Protein AF-G4Q6R2-F1 (afdb_monomer_lite)

Organism: Acidaminococcus intestini (strain RyC-MR95) (NCBI:txid568816)

pLDDT: mean 70.48, std 20.22, range [36.56, 96.81]

InterPro domains:
  IPR000424 Primosome PriB/single-strand DNA-binding [PS50935] (1-32)
  IPR012340 Nucleic acid-binding, OB-fold [G3DSA:2.40.50.140] (1-62)
  IPR012340 Nucleic acid-binding, OB-fold [SSF50249] (2-75)

Secondary structure (DSSP, 8-state):
--EEEEEEEEE-TT--EEEEEEEEES---PPPPTTS--PPP--------------------SS-----TTS----

Foldseek 3Di:
DDWDWDKDWDAAPVRDIDIDIDTGDPDDDDDDDPPPDDDDDDDDDDDDDDDDDDDDDDDDPPPPDPPPCVVPPGD

Structure (mmCIF, N/CA/C/O backbone):
data_AF-G4Q6R2-F1
#
_entry.id   AF-G4Q6R2-F1
#
loop_
_atom_site.group_PDB
_atom_site.id
_atom_site.type_symbol
_atom_site.label_atom_id
_atom_site.label_alt_id
_atom_site.label_comp_id
_atom_site.label_asym_id
_atom_site.label_entity_id
_atom_site.label_seq_id
_atom_site.pdbx_PDB_ins_code
_atom_site.Cartn_x
_atom_site.Cartn_y
_atom_site.Cartn_z
_atom_site.occupancy
_atom_site.B_iso_or_equiv
_atom_site.auth_seq_id
_atom_site.auth_comp_id
_atom_site.auth_asym_id
_atom_site.auth_atom_id
_atom_site.pdbx_PDB_model_num
ATOM 1 N N . MET A 1 1 ? 2.443 5.146 -17.374 1.00 70.62 1 MET A N 1
ATOM 2 C CA . MET A 1 1 ? 1.460 4.652 -16.388 1.00 70.62 1 MET A CA 1
ATOM 3 C C . MET A 1 1 ? 0.849 5.867 -15.720 1.00 70.62 1 MET A C 1
ATOM 5 O O . MET A 1 1 ? 1.605 6.725 -15.283 1.00 70.62 1 MET A O 1
ATOM 9 N N . GLU A 1 2 ? -0.476 5.955 -15.698 1.00 80.06 2 GLU A N 1
ATOM 10 C CA . GLU A 1 2 ? -1.235 7.037 -15.060 1.00 80.06 2 GLU A CA 1
ATOM 11 C C . GLU A 1 2 ? -2.303 6.407 -14.159 1.00 80.06 2 GLU A C 1
ATOM 13 O O . GLU A 1 2 ? -2.799 5.310 -14.442 1.00 80.06 2 GLU A O 1
ATOM 18 N N . GLY A 1 3 ? -2.591 7.058 -13.036 1.00 89.62 3 GLY A N 1
ATOM 19 C CA . GLY A 1 3 ? -3.516 6.560 -12.027 1.00 89.62 3 GLY A CA 1
ATOM 20 C C . GLY A 1 3 ? -3.628 7.502 -10.831 1.00 89.62 3 GLY A C 1
ATOM 21 O O . GLY A 1 3 ? -2.950 8.530 -10.769 1.00 89.62 3 GLY A O 1
ATOM 22 N N . ARG A 1 4 ? -4.474 7.141 -9.865 1.00 93.94 4 ARG A N 1
ATOM 23 C CA . ARG A 1 4 ? -4.661 7.873 -8.607 1.00 93.94 4 ARG A CA 1
ATOM 24 C C . ARG A 1 4 ? -4.634 6.940 -7.403 1.00 93.94 4 ARG A C 1
ATOM 26 O O . ARG A 1 4 ? -5.055 5.787 -7.482 1.00 93.94 4 ARG A O 1
ATOM 33 N N . LEU A 1 5 ? -4.182 7.483 -6.280 1.00 94.88 5 LEU A N 1
ATOM 34 C CA . LEU A 1 5 ? -4.304 6.854 -4.972 1.00 94.88 5 LEU A CA 1
ATOM 35 C C . LEU A 1 5 ? -5.611 7.314 -4.322 1.00 94.88 5 LEU A C 1
ATOM 37 O O . LEU A 1 5 ? -5.900 8.512 -4.300 1.00 94.88 5 LEU A O 1
ATOM 41 N N . GLN A 1 6 ? -6.382 6.379 -3.781 1.00 96.81 6 GLN A N 1
ATOM 42 C CA . GLN A 1 6 ? -7.612 6.669 -3.058 1.00 96.81 6 GLN A CA 1
ATOM 43 C C . GLN A 1 6 ? -7.569 5.995 -1.687 1.00 96.81 6 GLN A C 1
ATOM 45 O O . GLN A 1 6 ? -7.304 4.803 -1.587 1.00 96.81 6 GLN A O 1
ATOM 50 N N . ILE A 1 7 ? -7.830 6.765 -0.629 1.00 96.44 7 ILE A N 1
ATOM 51 C CA . ILE A 1 7 ? -7.960 6.238 0.731 1.00 96.44 7 ILE A CA 1
ATOM 52 C C . ILE A 1 7 ? -9.427 6.347 1.129 1.00 96.44 7 ILE A C 1
ATOM 54 O O . ILE A 1 7 ? -10.006 7.434 1.074 1.00 96.44 7 ILE A O 1
ATOM 58 N N . ARG A 1 8 ? -10.029 5.222 1.511 1.00 96.44 8 ARG A N 1
ATOM 59 C CA . ARG A 1 8 ? -11.393 5.157 2.047 1.00 96.44 8 ARG A CA 1
ATOM 60 C C . ARG A 1 8 ? -11.371 4.629 3.472 1.00 96.44 8 ARG A C 1
ATOM 62 O O . ARG A 1 8 ? -10.423 3.963 3.880 1.00 96.44 8 ARG A O 1
ATOM 69 N N . SER A 1 9 ? -12.428 4.909 4.218 1.00 94.75 9 SER A N 1
ATOM 70 C CA . SER A 1 9 ? -12.661 4.291 5.518 1.00 94.75 9 SER A CA 1
ATOM 71 C C . SER A 1 9 ? -14.107 3.863 5.666 1.00 94.75 9 SER A C 1
ATOM 73 O O . SER A 1 9 ? -14.993 4.508 5.102 1.00 94.75 9 SER A O 1
ATOM 75 N N . TYR A 1 10 ? -14.329 2.821 6.453 1.00 94.25 10 TYR A N 1
ATOM 76 C CA . TYR A 1 10 ? -15.648 2.383 6.896 1.00 94.25 10 TYR A CA 1
ATOM 77 C C . TYR A 1 10 ? -15.560 1.924 8.353 1.00 94.25 10 TYR A C 1
ATOM 79 O O . TYR A 1 10 ? -14.464 1.661 8.850 1.00 94.25 10 TYR A O 1
ATOM 87 N N . ASP A 1 11 ? -16.699 1.871 9.032 1.00 95.50 11 ASP A N 1
ATOM 88 C CA . ASP A 1 11 ? -16.806 1.339 10.387 1.00 95.50 11 ASP A CA 1
ATOM 89 C C . ASP A 1 11 ? -17.478 -0.044 10.301 1.00 95.50 11 ASP A C 1
ATOM 91 O O . ASP A 1 11 ? -18.441 -0.210 9.548 1.00 95.50 11 ASP A O 1
ATOM 95 N N . ASP A 1 12 ? -16.948 -1.046 11.005 1.00 92.94 12 ASP A N 1
ATOM 96 C CA . ASP A 1 12 ? -17.549 -2.386 11.050 1.00 92.94 12 ASP A CA 1
ATOM 97 C C . ASP A 1 12 ? -18.738 -2.460 12.032 1.00 92.94 12 ASP A C 1
ATOM 99 O O . ASP A 1 12 ? -19.107 -1.482 12.688 1.00 92.94 12 ASP A O 1
ATOM 103 N N . LYS A 1 13 ? -19.361 -3.640 12.139 1.00 93.31 13 LYS A N 1
ATOM 104 C CA . LYS A 1 13 ? -20.509 -3.878 13.036 1.00 93.31 13 LYS A CA 1
ATOM 105 C C . LYS A 1 13 ? -20.170 -3.671 14.517 1.00 93.31 13 LYS A C 1
ATOM 107 O O . LYS A 1 13 ? -21.072 -3.368 15.296 1.00 93.31 13 LYS A O 1
ATOM 112 N N . ASP A 1 14 ? -18.899 -3.805 14.882 1.00 95.50 14 ASP A N 1
ATOM 113 C CA . ASP A 1 14 ? -18.388 -3.616 16.239 1.00 95.50 14 ASP A CA 1
ATOM 114 C C . ASP A 1 14 ? -17.927 -2.163 16.483 1.00 95.50 14 ASP A C 1
ATOM 116 O O . ASP A 1 14 ? -17.527 -1.808 17.594 1.00 95.50 14 ASP A O 1
ATOM 120 N N . GLY A 1 15 ? -18.032 -1.296 15.467 1.00 93.94 15 GLY A N 1
ATOM 121 C CA . GLY A 1 15 ? -17.684 0.122 15.522 1.00 93.94 15 GLY A CA 1
ATOM 122 C C . GLY A 1 15 ? -16.196 0.414 15.330 1.00 93.94 15 GLY A C 1
ATOM 123 O O . GLY A 1 15 ? -15.762 1.538 15.604 1.00 93.94 15 GLY A O 1
ATOM 124 N N . ASN A 1 16 ? -15.399 -0.556 14.872 1.00 95.88 16 ASN A N 1
ATOM 125 C CA . ASN A 1 16 ? -13.991 -0.318 14.570 1.00 95.88 16 ASN A CA 1
ATOM 126 C C . ASN A 1 16 ? -13.849 0.342 13.199 1.00 95.88 16 ASN A C 1
ATOM 128 O O . ASN A 1 16 ? -14.420 -0.115 12.208 1.00 95.88 16 ASN A O 1
ATOM 132 N N . ARG A 1 17 ? -13.025 1.391 13.134 1.00 94.88 17 ARG A N 1
ATOM 133 C CA . ARG A 1 17 ? -12.700 2.071 11.881 1.00 94.88 17 ARG A CA 1
ATOM 134 C C . ARG A 1 17 ? -11.615 1.327 11.115 1.00 94.88 17 ARG A C 1
ATOM 136 O O . ARG A 1 17 ? -10.494 1.185 11.603 1.00 94.88 17 ARG A O 1
ATOM 143 N N . HIS A 1 18 ? -11.911 0.999 9.867 1.00 96.06 18 HIS A N 1
ATOM 144 C CA . HIS A 1 18 ? -10.982 0.388 8.922 1.00 96.06 18 HIS A CA 1
ATOM 145 C C . HIS A 1 18 ? -10.565 1.386 7.847 1.00 96.06 18 HIS A C 1
ATOM 147 O O . HIS A 1 18 ? -11.385 2.172 7.371 1.00 96.06 18 HIS A O 1
ATOM 153 N N . TRP A 1 19 ? -9.293 1.349 7.440 1.00 95.81 19 TRP A N 1
ATOM 154 C CA . TRP A 1 19 ? -8.766 2.156 6.337 1.00 95.81 19 TRP A CA 1
ATOM 155 C C . TRP A 1 19 ? -8.375 1.272 5.161 1.00 95.81 19 TRP A C 1
ATOM 157 O O . TRP A 1 19 ? -7.659 0.286 5.318 1.00 95.81 19 TRP A O 1
ATOM 167 N N . VAL A 1 20 ? -8.798 1.670 3.967 1.00 95.56 20 VAL A N 1
ATOM 168 C CA . VAL A 1 20 ? -8.513 0.974 2.714 1.00 95.56 20 VAL A CA 1
ATOM 169 C C . VAL A 1 20 ? -7.702 1.903 1.826 1.00 95.56 20 VAL A C 1
ATOM 171 O O . VAL A 1 20 ? -8.131 3.021 1.541 1.00 95.56 20 VAL A O 1
ATOM 174 N N . THR A 1 21 ? -6.530 1.442 1.394 1.00 95.56 21 THR A N 1
ATOM 175 C CA . THR A 1 21 ? -5.683 2.153 0.429 1.00 95.56 21 THR A CA 1
ATOM 176 C C . THR A 1 21 ? -5.805 1.474 -0.926 1.00 95.56 21 THR A C 1
ATOM 178 O O . THR A 1 21 ? -5.397 0.327 -1.087 1.00 95.56 21 THR A O 1
ATOM 181 N N . GLU A 1 22 ? -6.358 2.180 -1.904 1.00 94.75 22 GLU A N 1
ATOM 182 C CA . GLU A 1 22 ? -6.603 1.675 -3.252 1.00 94.75 22 GLU A CA 1
ATOM 183 C C . GLU A 1 22 ? -5.721 2.413 -4.261 1.00 94.75 22 GLU A C 1
ATOM 185 O O . GLU A 1 22 ? -5.624 3.643 -4.246 1.00 94.75 22 GLU A O 1
ATOM 190 N N . VAL A 1 23 ? -5.103 1.661 -5.174 1.00 94.38 23 VAL A N 1
ATOM 191 C CA . VAL A 1 23 ? -4.370 2.204 -6.324 1.00 94.38 23 VAL A CA 1
ATOM 192 C C . VAL A 1 23 ? -5.203 1.950 -7.571 1.00 94.38 23 VAL A C 1
ATOM 194 O O . VAL A 1 23 ? -5.414 0.804 -7.962 1.00 94.38 23 VAL A O 1
ATOM 197 N N . ILE A 1 24 ? -5.677 3.021 -8.197 1.00 92.88 24 ILE A N 1
ATOM 198 C CA . ILE A 1 24 ? -6.539 2.958 -9.378 1.00 92.88 24 ILE A CA 1
ATOM 199 C C . ILE A 1 24 ? -5.702 3.408 -10.570 1.00 92.88 24 ILE A C 1
ATOM 201 O O . ILE A 1 24 ? -5.303 4.569 -10.627 1.00 92.88 24 ILE A O 1
ATOM 205 N N . ALA A 1 25 ? -5.411 2.499 -11.499 1.00 93.31 25 ALA A N 1
ATOM 206 C CA . ALA A 1 25 ? -4.604 2.779 -12.684 1.00 93.31 25 ALA A CA 1
ATOM 207 C C . ALA A 1 25 ? -5.436 2.644 -13.962 1.00 93.31 25 ALA A C 1
ATOM 209 O O . ALA A 1 25 ? -6.167 1.668 -14.120 1.00 93.31 25 ALA A O 1
ATOM 210 N N . ASP A 1 26 ? -5.267 3.586 -14.892 1.00 90.75 26 ASP A N 1
ATOM 211 C CA . ASP A 1 26 ? -5.977 3.565 -16.178 1.00 90.75 26 ASP A CA 1
ATOM 212 C C . ASP A 1 26 ? -5.301 2.615 -17.182 1.00 90.75 26 ASP A C 1
ATOM 214 O O . ASP A 1 26 ? -5.953 2.003 -18.029 1.00 90.75 26 ASP A O 1
ATOM 218 N N . ARG A 1 27 ? -3.973 2.458 -17.081 1.00 88.25 27 ARG A N 1
ATOM 219 C CA . ARG A 1 27 ? -3.182 1.511 -17.881 1.00 88.25 27 ARG A CA 1
ATOM 220 C C . ARG A 1 27 ? -2.072 0.889 -17.044 1.00 88.25 27 ARG A C 1
ATOM 222 O O . ARG A 1 27 ? -1.252 1.609 -16.474 1.00 88.25 2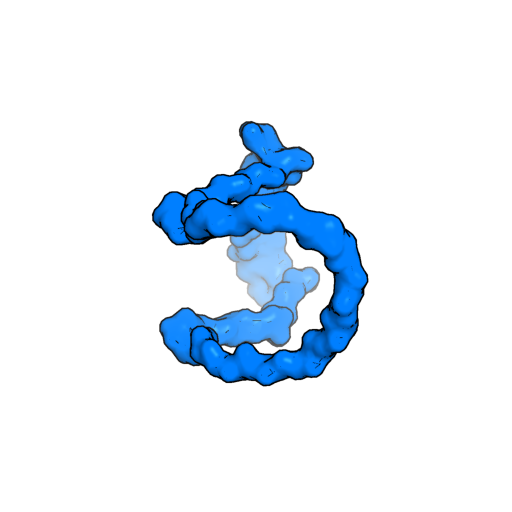7 ARG A O 1
ATOM 229 N N . VAL A 1 28 ? -2.001 -0.439 -17.066 1.00 87.94 28 VAL A N 1
ATOM 230 C CA . VAL A 1 28 ? -0.919 -1.229 -16.467 1.00 87.94 28 VAL A CA 1
ATOM 231 C C . VAL A 1 28 ? -0.066 -1.821 -17.585 1.00 87.94 28 VAL A C 1
ATOM 233 O O . VAL A 1 28 ? -0.594 -2.383 -18.541 1.00 87.94 28 VAL A O 1
ATOM 236 N N . GLU A 1 29 ? 1.251 -1.677 -17.469 1.00 88.94 29 GLU A N 1
ATOM 237 C CA . GLU A 1 29 ? 2.231 -2.295 -18.360 1.00 88.94 29 GLU A CA 1
ATOM 238 C C . GLU A 1 29 ? 3.197 -3.118 -17.511 1.00 88.94 29 GLU A C 1
ATOM 240 O O . GLU A 1 29 ? 3.689 -2.647 -16.483 1.00 88.94 29 GLU A O 1
ATOM 245 N N . PHE A 1 30 ? 3.440 -4.356 -17.927 1.00 89.06 30 PHE A N 1
ATOM 246 C CA . PHE A 1 30 ? 4.356 -5.261 -17.247 1.00 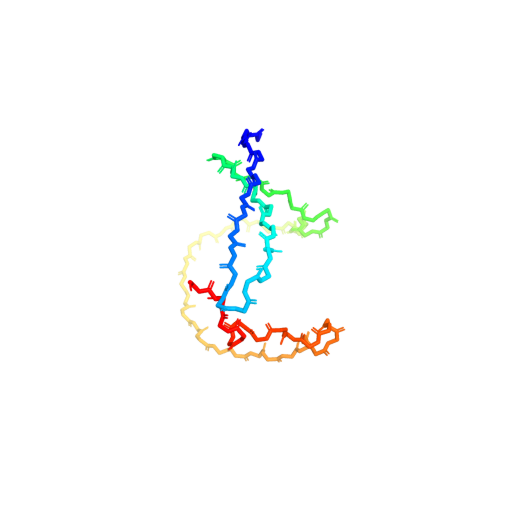89.06 30 PHE A CA 1
ATOM 247 C C . PHE A 1 30 ? 5.696 -5.263 -17.973 1.00 89.06 30 PHE A C 1
ATOM 249 O O . PHE A 1 30 ? 5.738 -5.341 -19.198 1.00 89.06 30 PHE A O 1
ATOM 256 N N . ILE A 1 31 ? 6.791 -5.231 -17.215 1.00 87.75 31 ILE A N 1
ATOM 257 C CA . ILE A 1 31 ? 8.124 -5.494 -17.760 1.00 87.75 31 ILE A CA 1
ATOM 258 C C . ILE A 1 31 ? 8.450 -6.982 -17.617 1.00 87.75 31 ILE A C 1
ATOM 260 O O . ILE A 1 31 ? 8.185 -7.595 -16.580 1.00 87.75 31 ILE A O 1
ATOM 264 N N . GLU A 1 32 ? 9.032 -7.571 -18.657 1.00 82.50 32 GLU A N 1
ATOM 265 C CA . GLU A 1 32 ? 9.496 -8.956 -18.612 1.00 82.50 32 GLU A CA 1
ATOM 266 C C . GLU A 1 32 ? 10.702 -9.101 -17.673 1.00 82.50 32 GLU A C 1
ATOM 268 O O . GLU A 1 32 ? 11.532 -8.197 -17.527 1.00 82.50 32 GLU A O 1
ATOM 273 N N . ARG A 1 33 ? 10.839 -10.268 -17.031 1.00 80.50 33 ARG A N 1
ATOM 274 C CA . ARG A 1 33 ? 12.036 -10.562 -16.233 1.00 80.50 33 ARG A CA 1
ATOM 275 C C . ARG A 1 33 ? 13.236 -10.643 -17.174 1.00 80.50 33 ARG A C 1
ATOM 277 O O . ARG A 1 33 ? 13.232 -11.411 -18.134 1.00 80.50 33 ARG A O 1
ATOM 284 N N . LYS A 1 34 ? 14.300 -9.899 -16.859 1.00 69.94 34 LYS A N 1
ATOM 285 C CA . LYS 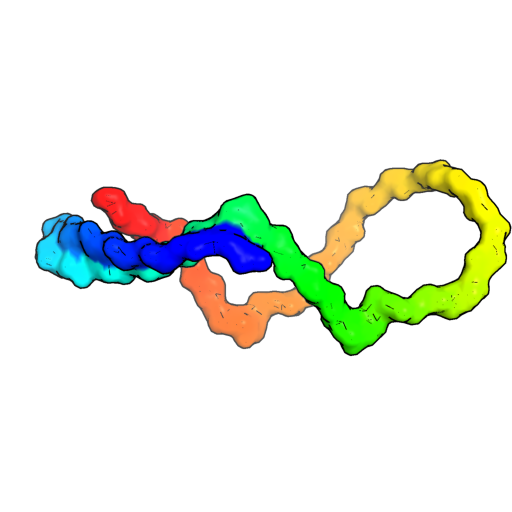A 1 34 ? 15.587 -9.975 -17.564 1.00 69.94 34 LYS A CA 1
ATOM 286 C C . LYS A 1 34 ? 16.142 -11.405 -17.457 1.00 69.94 34 LYS A C 1
ATOM 288 O O . LYS A 1 34 ? 16.764 -11.749 -16.457 1.00 69.94 34 LYS A O 1
ATOM 293 N N . GLY A 1 35 ? 15.878 -12.238 -18.463 1.00 64.12 35 GLY A N 1
ATOM 294 C CA . GLY A 1 35 ? 16.332 -13.632 -18.508 1.00 64.12 35 GLY A CA 1
ATOM 295 C C . GLY A 1 35 ? 15.398 -14.623 -19.208 1.00 64.12 35 GLY A C 1
ATOM 296 O O . GLY A 1 35 ? 15.853 -15.713 -19.531 1.00 64.12 35 GLY A O 1
ATOM 297 N N . SER A 1 36 ? 14.139 -14.277 -19.501 1.00 61.69 36 SER A N 1
ATOM 298 C CA . SER A 1 36 ? 13.213 -15.159 -20.241 1.00 61.69 36 SER A CA 1
ATOM 299 C C . SER A 1 36 ? 13.011 -14.721 -21.696 1.00 61.69 36 SER A C 1
ATOM 301 O O . SER A 1 36 ? 11.889 -14.655 -22.178 1.00 61.69 36 SER A O 1
ATOM 303 N N . GLY A 1 37 ? 14.106 -14.400 -22.388 1.00 56.50 37 GLY A N 1
ATOM 304 C CA . GLY A 1 37 ? 14.089 -13.902 -23.765 1.00 56.50 37 GLY A CA 1
ATOM 305 C C . GLY A 1 37 ? 15.367 -14.252 -24.520 1.00 56.50 37 GLY A C 1
ATOM 306 O O . GLY A 1 37 ? 16.018 -13.390 -25.097 1.00 56.50 37 GLY A O 1
ATOM 307 N N . SER A 1 38 ? 15.782 -15.515 -24.467 1.00 58.25 38 SER A N 1
ATOM 308 C CA . SER A 1 38 ? 16.710 -16.075 -25.452 1.00 58.25 38 SER A CA 1
ATOM 309 C C . SER A 1 38 ? 16.086 -17.324 -26.056 1.00 58.25 38 SER A C 1
ATOM 311 O O . SER A 1 38 ? 16.226 -18.407 -25.492 1.00 58.25 38 SER A O 1
ATOM 313 N N . PRO A 1 39 ? 15.418 -17.214 -27.212 1.00 51.53 39 PRO A N 1
ATOM 314 C CA . PRO A 1 39 ? 15.350 -18.322 -28.136 1.00 51.53 39 PRO A CA 1
ATOM 315 C C . PRO A 1 39 ? 16.685 -18.372 -28.889 1.00 51.53 39 PRO A C 1
ATOM 317 O O . PRO A 1 39 ? 17.050 -17.448 -29.616 1.00 51.53 39 PRO A O 1
ATOM 320 N N . ALA A 1 40 ? 17.422 -19.465 -28.701 1.00 54.62 40 ALA A N 1
ATOM 321 C CA . ALA A 1 40 ? 18.436 -19.918 -29.649 1.00 54.62 40 ALA A CA 1
ATOM 322 C C . ALA A 1 40 ? 17.831 -19.991 -31.077 1.00 54.62 40 ALA A C 1
ATOM 324 O O . ALA A 1 40 ? 16.609 -20.118 -31.219 1.00 54.62 40 ALA A O 1
ATOM 325 N N . PRO A 1 41 ? 18.640 -19.876 -32.147 1.00 49.19 41 PRO A N 1
ATOM 326 C CA . PRO A 1 41 ? 18.145 -19.544 -33.476 1.00 49.19 41 PRO A CA 1
ATOM 327 C C . PRO A 1 41 ? 17.321 -20.707 -34.030 1.00 49.19 41 PRO A C 1
ATOM 329 O O . PRO A 1 41 ? 17.831 -21.810 -34.199 1.00 49.19 41 PRO A O 1
ATOM 332 N N . SER A 1 42 ? 16.049 -20.461 -34.338 1.00 42.03 42 SER A N 1
ATOM 333 C CA . SER A 1 42 ? 15.240 -21.387 -35.127 1.00 42.03 42 SER A CA 1
ATOM 334 C C . SER A 1 42 ? 14.807 -20.697 -36.411 1.00 42.03 42 SER A C 1
ATOM 336 O O . SER A 1 42 ? 13.950 -19.818 -36.459 1.00 42.03 42 SER A O 1
ATOM 338 N N . SER A 1 43 ? 15.501 -21.097 -37.467 1.00 47.00 43 SER A N 1
ATOM 339 C CA . SER A 1 43 ? 15.087 -20.989 -38.853 1.00 47.00 43 SER A CA 1
ATOM 340 C C . SER A 1 43 ? 13.614 -21.375 -39.030 1.00 47.00 43 SER A C 1
ATOM 342 O O . SER A 1 43 ? 13.229 -22.501 -38.737 1.00 47.00 43 SER A O 1
ATOM 344 N N . GLN A 1 44 ? 12.833 -20.427 -39.544 1.00 45.62 44 GLN A N 1
ATOM 345 C CA . GLN A 1 44 ? 11.894 -20.604 -40.654 1.00 45.62 44 GLN A CA 1
ATOM 346 C C . GLN A 1 44 ? 11.071 -21.909 -40.673 1.00 45.62 44 GLN A C 1
ATOM 348 O O . GLN A 1 44 ? 11.551 -22.943 -41.126 1.00 45.62 44 GLN A O 1
ATOM 353 N N . GLY A 1 45 ? 9.787 -21.837 -40.298 1.00 37.16 45 GLY A N 1
ATOM 354 C CA . GLY A 1 45 ? 8.855 -22.944 -40.546 1.00 37.16 45 GLY A CA 1
ATOM 355 C C . GLY A 1 45 ? 7.492 -22.839 -39.857 1.00 37.16 45 GLY A C 1
ATOM 356 O O . GLY A 1 45 ? 7.298 -23.371 -38.778 1.00 37.16 45 GLY A O 1
ATOM 357 N N . SER A 1 46 ? 6.566 -22.140 -40.508 1.00 36.56 46 SER A N 1
ATOM 358 C CA . SER A 1 46 ? 5.128 -22.423 -40.663 1.00 36.56 46 SER A CA 1
ATOM 359 C C . SER A 1 46 ? 4.354 -23.313 -39.653 1.00 36.56 46 SER A C 1
ATOM 361 O O . SER A 1 46 ? 4.470 -24.532 -39.672 1.00 36.56 46 SER A O 1
ATOM 363 N N . THR A 1 47 ? 3.346 -22.687 -39.019 1.00 39.12 47 THR A N 1
ATOM 364 C CA . THR A 1 47 ? 1.945 -23.162 -38.799 1.00 39.12 47 THR A CA 1
ATOM 365 C C . THR A 1 47 ? 1.615 -24.306 -37.809 1.00 39.12 47 THR A C 1
ATOM 367 O O . THR A 1 47 ? 2.462 -25.131 -37.498 1.00 39.12 47 THR A O 1
ATOM 370 N N . PRO A 1 48 ? 0.373 -24.316 -37.259 1.00 58.25 48 PRO A N 1
ATOM 371 C CA . PRO A 1 48 ? 0.110 -24.577 -35.840 1.00 58.25 48 PRO A CA 1
ATOM 372 C C . PRO A 1 48 ? -0.728 -25.844 -35.579 1.00 58.25 48 PRO A C 1
ATOM 374 O O . PRO A 1 48 ? -1.158 -26.507 -36.517 1.00 58.25 48 PRO A O 1
ATOM 377 N N . SER A 1 49 ? -1.056 -26.054 -34.293 1.00 40.72 49 SER A N 1
ATOM 378 C CA . SER A 1 49 ? -2.089 -26.944 -33.721 1.00 40.72 49 SER A CA 1
ATOM 379 C C . SER A 1 49 ? -1.494 -28.119 -32.952 1.00 40.72 49 SER A C 1
ATOM 381 O O . SER A 1 49 ? -0.834 -28.959 -33.547 1.00 40.72 49 SER A O 1
ATOM 383 N N . GLN A 1 50 ? -1.766 -28.205 -31.645 1.00 39.22 50 GLN A N 1
ATOM 384 C CA . GLN A 1 50 ? -2.637 -29.253 -31.101 1.00 39.22 50 GLN A CA 1
ATOM 385 C C . GLN A 1 50 ? -2.853 -29.054 -29.593 1.00 39.22 50 GLN A C 1
ATOM 387 O O . GLN A 1 50 ? -1.939 -28.754 -28.831 1.00 39.22 50 GLN A O 1
ATOM 392 N N . SER A 1 51 ? -4.110 -29.215 -29.197 1.00 51.66 51 SER A N 1
ATOM 393 C CA . SER A 1 51 ? -4.635 -29.269 -27.837 1.00 51.66 51 SER A CA 1
ATOM 394 C C . SER A 1 51 ? -3.888 -30.232 -26.906 1.00 51.66 51 SER A C 1
ATOM 396 O O . SER A 1 51 ? -3.569 -31.348 -27.314 1.00 51.66 51 SER A O 1
ATOM 398 N N . GLY A 1 52 ? -3.786 -29.877 -25.623 1.00 37.72 52 GLY A N 1
ATOM 399 C CA . GLY A 1 52 ? -3.450 -30.820 -24.556 1.00 37.72 52 GLY A CA 1
ATOM 400 C C . GLY A 1 52 ? -3.640 -30.223 -23.162 1.00 37.72 52 GLY A C 1
ATOM 401 O O . GLY A 1 52 ? -2.778 -29.501 -22.674 1.00 37.72 52 GLY A O 1
ATOM 402 N N . ASN A 1 53 ? -4.771 -30.536 -22.525 1.00 53.19 53 ASN A N 1
ATOM 403 C CA . ASN A 1 53 ? -4.943 -30.449 -21.072 1.00 53.19 53 ASN A CA 1
ATOM 404 C C . ASN A 1 53 ? -3.942 -31.379 -20.358 1.00 53.19 53 ASN A C 1
ATOM 406 O O . ASN A 1 53 ? -3.747 -32.492 -20.839 1.00 53.19 53 ASN A O 1
ATOM 410 N N . ALA A 1 54 ? -3.440 -30.952 -19.187 1.00 43.22 54 ALA A N 1
ATOM 411 C CA . ALA A 1 54 ? -3.018 -31.732 -17.997 1.00 43.22 54 ALA A CA 1
ATOM 412 C C . ALA A 1 54 ? -1.766 -31.085 -17.358 1.00 43.22 54 ALA A C 1
ATOM 414 O O . ALA A 1 54 ? -0.698 -31.058 -17.952 1.00 43.22 54 ALA A O 1
ATOM 415 N N . GLN A 1 55 ? -1.908 -30.370 -16.236 1.00 52.28 55 GLN A N 1
ATOM 416 C CA . GLN A 1 55 ? -1.813 -30.899 -14.862 1.00 52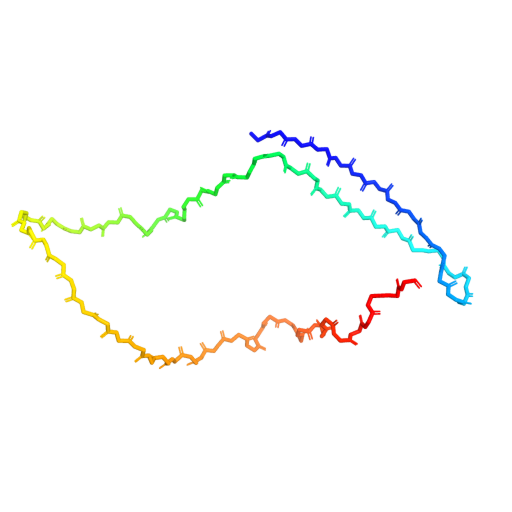.28 55 GLN A CA 1
ATOM 417 C C . GLN A 1 55 ? -0.367 -31.134 -14.387 1.00 52.28 55 GLN A C 1
ATOM 419 O O . GLN A 1 55 ? 0.224 -32.155 -14.710 1.00 52.28 55 GLN A O 1
ATOM 424 N N . ASN A 1 56 ? 0.152 -30.212 -13.562 1.00 44.53 56 ASN A N 1
ATOM 425 C CA . ASN A 1 56 ? 1.128 -30.455 -12.481 1.00 44.53 56 ASN A CA 1
ATOM 426 C C . ASN A 1 56 ? 1.345 -29.114 -11.744 1.00 44.53 56 ASN A C 1
ATOM 428 O O . ASN A 1 56 ? 1.966 -28.211 -12.290 1.00 44.53 56 ASN A O 1
ATOM 432 N N . GLN A 1 57 ? 0.629 -28.776 -10.670 1.00 56.91 57 GLN A N 1
ATOM 433 C CA . GLN A 1 57 ? 0.778 -29.272 -9.296 1.00 56.91 57 GLN A CA 1
ATOM 434 C C . GLN A 1 57 ? 2.243 -29.301 -8.830 1.00 56.91 57 GLN A C 1
ATOM 436 O O . GLN A 1 57 ? 3.024 -30.147 -9.245 1.00 56.91 57 GLN 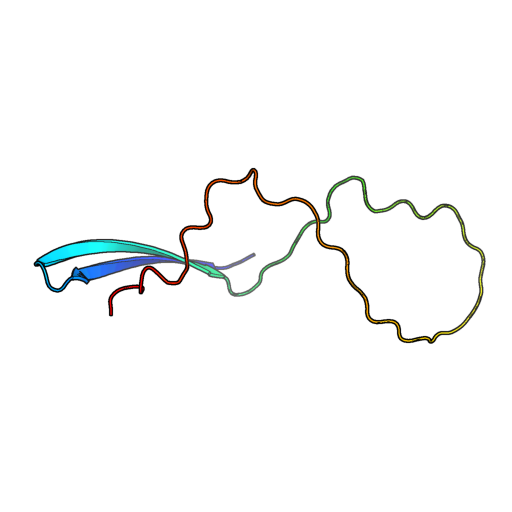A O 1
ATOM 441 N N . GLY A 1 58 ? 2.600 -28.364 -7.947 1.00 51.97 58 GLY A N 1
ATOM 442 C CA . GLY A 1 58 ? 3.854 -28.418 -7.199 1.00 51.97 58 GLY A CA 1
ATOM 443 C C . GLY A 1 58 ? 4.409 -27.052 -6.812 1.00 51.97 58 GLY A C 1
ATOM 444 O O . GLY A 1 58 ? 5.108 -26.426 -7.601 1.00 51.97 58 GLY A O 1
ATOM 445 N N . GLY A 1 59 ? 4.170 -26.645 -5.562 1.00 55.69 59 GLY A N 1
ATOM 446 C CA . GLY A 1 59 ? 5.103 -25.775 -4.841 1.00 55.69 59 GLY A CA 1
ATOM 447 C C . GLY A 1 59 ? 4.687 -24.317 -4.675 1.00 55.69 59 GLY A C 1
ATOM 448 O O . GLY A 1 59 ? 5.348 -23.424 -5.195 1.00 55.69 59 GLY A O 1
ATOM 449 N N . MET A 1 60 ? 3.652 -24.056 -3.875 1.00 57.56 60 MET A N 1
ATOM 450 C CA . MET A 1 60 ? 3.436 -22.714 -3.319 1.00 57.56 60 MET A CA 1
ATOM 451 C C . MET A 1 60 ? 2.994 -22.766 -1.851 1.00 57.56 60 MET A C 1
ATOM 453 O O . MET A 1 60 ? 2.142 -22.008 -1.422 1.00 57.56 60 MET A O 1
ATOM 457 N N . GLU A 1 61 ? 3.582 -23.676 -1.071 1.00 57.41 61 GLU A N 1
ATOM 458 C CA . GLU A 1 61 ? 3.292 -23.827 0.368 1.00 57.41 61 GLU A CA 1
ATOM 459 C C . GLU A 1 61 ? 4.206 -22.962 1.263 1.00 57.41 61 GLU A C 1
ATOM 461 O O . GLU A 1 61 ? 4.056 -22.947 2.478 1.00 57.41 61 GLU A O 1
ATOM 466 N N . SER A 1 62 ? 5.173 -22.239 0.679 1.00 62.53 62 SER A N 1
ATOM 467 C CA . SER A 1 62 ? 6.205 -21.496 1.429 1.00 62.53 62 SER A CA 1
ATOM 468 C C . SER A 1 62 ? 5.988 -19.981 1.498 1.00 62.53 62 SER A C 1
ATOM 470 O O . SER A 1 62 ? 6.681 -19.307 2.263 1.00 62.53 62 SER A O 1
ATOM 472 N N . PHE A 1 63 ? 5.072 -19.423 0.710 1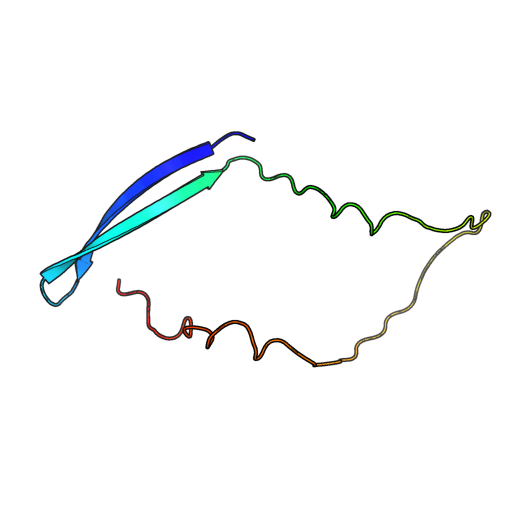.00 58.53 63 PHE A N 1
ATOM 473 C CA . PHE A 1 63 ? 4.589 -18.065 0.951 1.00 58.53 63 PHE A CA 1
ATOM 474 C C . PHE A 1 63 ? 3.461 -18.212 1.958 1.00 58.53 63 PHE A C 1
ATOM 476 O O . PHE A 1 63 ? 2.600 -19.055 1.734 1.00 58.53 63 PHE A O 1
ATOM 483 N N . GLY A 1 64 ? 3.558 -17.496 3.083 1.00 61.31 64 GLY A N 1
ATOM 484 C CA . GLY A 1 64 ? 2.729 -17.682 4.276 1.00 61.31 64 GLY A CA 1
ATOM 485 C C . GLY A 1 64 ? 1.267 -17.988 3.970 1.00 61.31 64 GLY A C 1
ATOM 486 O O . GLY A 1 64 ? 0.759 -17.542 2.945 1.00 61.31 64 GLY A O 1
ATOM 487 N N . SER A 1 65 ? 0.641 -18.773 4.859 1.00 65.19 65 SER A N 1
ATOM 488 C CA . SER A 1 65 ? -0.728 -19.282 4.735 1.00 65.19 65 SER A CA 1
ATOM 489 C C . SER A 1 65 ? -1.585 -18.327 3.912 1.00 65.19 65 SER A C 1
ATOM 491 O O . SER A 1 65 ? -1.669 -17.161 4.314 1.00 65.19 65 SER A O 1
ATOM 493 N N . PRO A 1 66 ? -2.172 -18.759 2.776 1.00 60.41 66 PRO A N 1
ATOM 494 C CA . PRO A 1 66 ? -3.090 -17.896 2.059 1.00 60.41 66 PRO A CA 1
ATOM 495 C C . PRO A 1 66 ? -4.142 -17.497 3.086 1.00 60.41 66 PRO A C 1
ATOM 497 O O . PRO A 1 66 ? -4.875 -18.359 3.569 1.00 60.41 66 PRO A O 1
ATOM 500 N N . MET A 1 67 ? -4.149 -16.225 3.499 1.00 59.72 67 MET A N 1
ATOM 501 C CA . MET A 1 67 ? -5.310 -15.690 4.188 1.00 59.72 67 MET A CA 1
ATOM 502 C C . MET A 1 67 ? -6.444 -15.970 3.222 1.00 59.72 67 MET A C 1
ATOM 504 O O . MET A 1 67 ? -6.416 -15.509 2.076 1.00 59.72 67 MET A O 1
ATOM 508 N N . GLY A 1 68 ? -7.326 -16.884 3.619 1.00 55.50 68 GLY A N 1
ATOM 509 C CA . GLY A 1 68 ? -8.425 -17.276 2.773 1.00 55.50 68 GLY A CA 1
ATOM 510 C C . GLY A 1 68 ? -9.181 -16.004 2.444 1.00 55.50 68 GLY A C 1
ATOM 511 O O . GLY A 1 68 ? -9.528 -15.246 3.340 1.00 55.50 68 GLY A O 1
ATOM 512 N N . PHE A 1 69 ? -9.500 -15.796 1.171 1.00 56.41 69 PHE A N 1
ATOM 513 C CA . PHE A 1 69 ? -10.516 -14.815 0.776 1.00 56.41 69 PHE A CA 1
ATOM 514 C C . PHE A 1 69 ? -11.901 -15.118 1.406 1.00 56.41 69 PHE A C 1
ATOM 516 O O . PHE A 1 69 ? -12.860 -14.398 1.160 1.00 56.41 69 PHE A O 1
ATOM 523 N N . ASP A 1 70 ? -11.974 -16.206 2.181 1.00 56.94 70 ASP A N 1
ATOM 524 C CA . ASP A 1 70 ? -13.051 -16.683 3.041 1.00 56.94 70 ASP A CA 1
ATOM 525 C C . ASP A 1 70 ? -13.110 -15.985 4.415 1.00 56.94 70 ASP A C 1
ATOM 527 O O . ASP A 1 70 ? -14.115 -16.115 5.111 1.00 56.94 70 ASP A O 1
ATOM 531 N N . GLU A 1 71 ? -12.089 -15.214 4.822 1.00 58.50 71 GLU A N 1
ATOM 532 C CA . GLU A 1 71 ? -12.294 -14.143 5.811 1.00 58.50 71 GLU A CA 1
ATOM 533 C C . GLU A 1 71 ? -13.074 -13.036 5.100 1.00 58.50 71 GLU A C 1
ATOM 535 O O . GLU A 1 71 ? -12.507 -12.082 4.569 1.00 58.50 71 GLU A O 1
ATOM 540 N N . GLU A 1 72 ? -14.385 -13.280 4.998 1.00 62.28 72 GLU A N 1
ATOM 541 C CA . GLU A 1 72 ? -15.419 -12.426 4.428 1.00 62.28 72 GLU A CA 1
ATOM 542 C C . GLU A 1 72 ? -15.035 -10.961 4.607 1.00 62.28 72 GLU A C 1
ATOM 544 O O . GLU A 1 72 ? -15.011 -10.457 5.729 1.00 62.28 72 GLU A O 1
ATOM 549 N N . ILE A 1 73 ? -14.696 -10.291 3.500 1.00 63.94 73 ILE A N 1
ATOM 550 C CA . ILE A 1 73 ? -14.463 -8.850 3.516 1.00 63.94 73 ILE A CA 1
ATOM 551 C C . ILE A 1 73 ? -15.759 -8.237 4.060 1.00 63.94 73 ILE A C 1
ATOM 553 O O . ILE A 1 73 ? -16.783 -8.338 3.376 1.00 63.94 73 ILE A O 1
ATOM 557 N N . PRO A 1 74 ? -15.760 -7.656 5.274 1.00 64.56 74 PRO A N 1
ATOM 558 C CA . PRO A 1 74 ? -16.999 -7.201 5.876 1.00 64.56 74 PRO A CA 1
ATOM 559 C C . PRO A 1 74 ? -17.588 -6.077 5.015 1.00 64.56 74 PRO A C 1
ATOM 561 O O . PRO A 1 74 ? -16.876 -5.148 4.623 1.00 64.56 74 PRO A O 1
ATOM 564 N N . PHE A 1 75 ? -18.878 -6.203 4.690 1.00 63.12 75 PHE A N 1
ATOM 565 C CA . PHE A 1 75 ? -19.677 -5.187 3.999 1.00 63.12 75 PHE A CA 1
ATOM 566 C C . PHE A 1 75 ? -20.457 -4.309 4.978 1.00 63.12 75 PHE A C 1
ATOM 568 O O . PHE A 1 75 ? -20.871 -4.818 6.050 1.00 63.12 75 PHE A O 1
#

Radius of gyration: 22.36 Å; chains: 1; bounding box: 39×40×57 Å

Sequence (75 aa):
MEGRLQIRSYDDKDGNRHWVTEVIADRVEFIERKGSGSPAPSSQGSTPSQSGNAQNQGGMESFGSPMGFDEEIPF

=== Feature glossary ===
Key to the feature types in this record:

— What the protein is —

Primary structure: the covalent order of the twenty standard amino acids along the backbone. Two proteins with the same sequence will (almost always) fold to the same structure; two with 30% identity often share a fold but not the details.

Database cross-references. InterPro integrates a dozen domain/family signature databases into unified entries with residue-range hits. GO terms attach function/process/location labels with evidence codes. CATH codes position the fold in a four-level structural taxonomy. Organism is the NCBI-taxonomy species name.

— Where its atoms are —

The mmCIF block holds the 3D Cartesian coordinates of each backbone atom (N, Cα, C, O) in ångströms. mmCIF is the PDB's canonical archive format — a tagged-loop text representation of the atomic model.

Six rendered views show the 3D structure from the faces of a cube — i.e. along ±x, ±y, ±z. Rendering representation is drawn randomly per protein from cartoon (secondary-structure ribbons), sticks (backbone bonds), or molecular surface; coloring is either N→C rainbow (blue at the N-terminus through red at the C-terminus) or one color per chain.

— Local backbone conformation —

DSSP 8-state secondary structure assigns each residue one of H (α-helix), G (3₁₀-helix), I (π-helix), E (extended β-strand), B (isolated β-bridge), T (hydrogen-bonded turn), S (bend), or '-' (coil). The assignment is computed from backbone hydrogen-bond geometry via the Kabsch–Sander algorithm.

P-SEA three-state annotation labels each residue as helix, strand, or coil based purely on the geometry of the Cα trace. It serves as a fallback when the full backbone (and thus DSSP) is unavailable.

The φ/ψ torsion pair specifies the backbone conformation at each residue. φ rotates about the N–Cα bond, ψ about the Cα–C bond. Steric clashes forbid most of the (φ, ψ) plane — the allowed regions (α-helix basin, β-sheet basin, left-handed helix) are the Ramachandran-allowed regions.

— Global shape and packing —

The geometric summary reports three shape descriptors. Rg (radius of gyration) measures how spread out the Cα atoms are about their centre of mass; compact globular proteins have small Rg, elongated or unfolded ones large. Cα contacts (<8 Å, |i−j|>4) count long-range residue pairs in spatial proximity — high for tightly packed folds, near zero for rods or random coil. The bounding-box extents give the protein's footprint along x, y, z in Å.

Accessible surface area quantifies burial. A residue with SASA near zero is packed into the hydrophobic core; one with SASA >100 Å² sits on the surface. Computed here via the Shrake–Rupley numerical algorithm with a 1.4 Å probe.

Plot images: a contact map (which residues are close in 3D, as an N×N binary image), a Ramachandran scatter (backbone torsion angles, revealing secondary-structure composition at a glance), and — for AlphaFold structures — a PAE heatmap (pairwise prediction confidence).

— Structural neighborhood —

The Foldseek 3Di string encodes local tertiary geometry as a 20-letter alphabet — one character per residue — derived from the relative positions of nearby Cα atoms. Unlike the amino-acid sequence, 3Di is a direct function of the 3D structure, so two proteins with the same fold have similar 3Di strings even at low sequence identity.

Nearest PDB neighbors are the top structural matches found by Foldseek when searching this structure against the entire Protein Data Bank. Each hit reports a TM-score (0 to 1; >0.5 almost always implies the same fold) and an E-value. These are *structural* homologs — they may share no detectable sequence similarity.

— Confidence and disorder —

For AlphaFold models, the B-factor field carries pLDDT — the model's own estimate of local accuracy on a 0–100 scale. Regions with pLDDT<50 should be treated as essentially unmodeled; they often correspond to intrinsically disordered segments.

B-factor (Debye–Waller factor) reflects atomic displacement in the crystal lattice. It is an experimental observable (units Å²), not a prediction; low values mean the atom is pinned down, high values mean it moves or is heterogeneous across the crystal.

Predicted aligned error is AlphaFold's pairwise confidence. Unlike pLDDT (per-residue), PAE is per-residue-pair and captures whether two parts of the structure are correctly placed relative to each other. Units are ångströms of expected positional error.